Protein AF-A0A927D058-F1 (afdb_monomer)

Secondary structure (DSSP, 8-state):
-HHHHHHHHHHS---SSGGGGHHHHHHHHHHHHHHHHHHHHHHHHHHHHHHHHHHHHHHHHHHHHH--

Organism: NCBI:txid2772559

Solvent-accessible surface area (backbone atoms only — not comparable to full-atom values): 3972 Å² total; per-residue (Å²): 110,69,70,62,51,54,60,48,51,70,73,67,63,73,70,88,55,71,72,74,48,50,64,57,53,51,52,50,48,54,53,51,51,51,50,54,51,50,54,54,51,52,55,55,52,49,53,58,51,50,53,52,50,54,51,53,52,50,51,53,52,55,52,54,62,72,76,105

Structure (mmCIF, N/CA/C/O backbone):
data_AF-A0A927D058-F1
#
_entry.id   AF-A0A927D058-F1
#
loop_
_atom_site.group_PDB
_atom_site.id
_atom_site.type_symbol
_atom_site.label_atom_id
_atom_site.label_alt_id
_atom_site.label_comp_id
_atom_site.label_asym_id
_atom_site.label_entity_id
_atom_site.label_seq_id
_atom_site.pdbx_PDB_ins_code
_atom_site.Cartn_x
_atom_site.Cartn_y
_atom_site.Cartn_z
_atom_site.occupancy
_atom_site.B_iso_or_equiv
_atom_site.auth_seq_id
_atom_site.auth_comp_id
_atom_site.auth_asym_id
_atom_site.auth_atom_id
_atom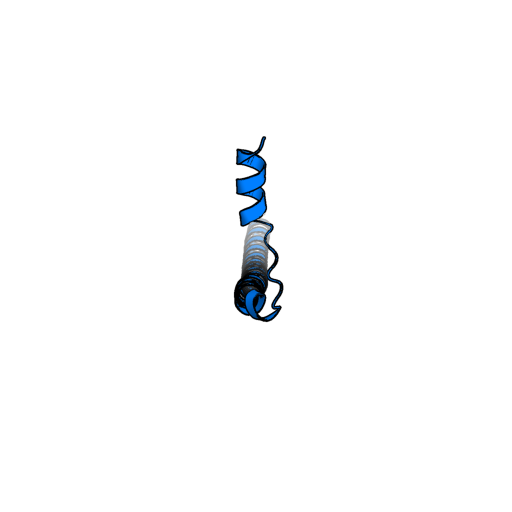_site.pdbx_PDB_model_num
ATOM 1 N N . MET A 1 1 ? -12.503 3.361 -40.356 1.00 59.16 1 MET A N 1
ATOM 2 C CA . MET A 1 1 ? -11.889 2.086 -39.911 1.00 59.16 1 MET A CA 1
ATOM 3 C C . MET A 1 1 ? -10.358 2.147 -39.821 1.00 59.16 1 MET A C 1
ATOM 5 O O . MET A 1 1 ? -9.834 1.806 -38.773 1.00 59.16 1 MET A O 1
ATOM 9 N N . LYS A 1 2 ? -9.632 2.661 -40.832 1.00 56.31 2 LYS A N 1
ATOM 10 C CA . LYS A 1 2 ? -8.155 2.822 -40.790 1.00 56.31 2 LYS A CA 1
ATOM 11 C C . LYS A 1 2 ? -7.632 3.730 -39.661 1.00 56.31 2 LYS A C 1
ATOM 13 O O . LYS A 1 2 ? -6.645 3.395 -39.028 1.00 56.31 2 LYS A O 1
ATOM 18 N N . LEU A 1 3 ? -8.332 4.824 -39.348 1.00 63.41 3 LEU A N 1
ATOM 19 C CA . LEU A 1 3 ? -7.953 5.725 -38.243 1.00 63.41 3 LEU A CA 1
ATOM 20 C C . LEU A 1 3 ? -8.031 5.047 -36.864 1.00 63.41 3 LEU A C 1
ATOM 22 O O . LEU A 1 3 ? -7.169 5.263 -36.021 1.00 63.41 3 LEU A O 1
ATOM 26 N N . LEU A 1 4 ? -9.029 4.182 -36.663 1.00 65.62 4 LEU A N 1
ATOM 27 C CA . LEU A 1 4 ? -9.212 3.422 -35.423 1.00 65.62 4 LEU A CA 1
ATOM 28 C C . LEU A 1 4 ? -8.150 2.31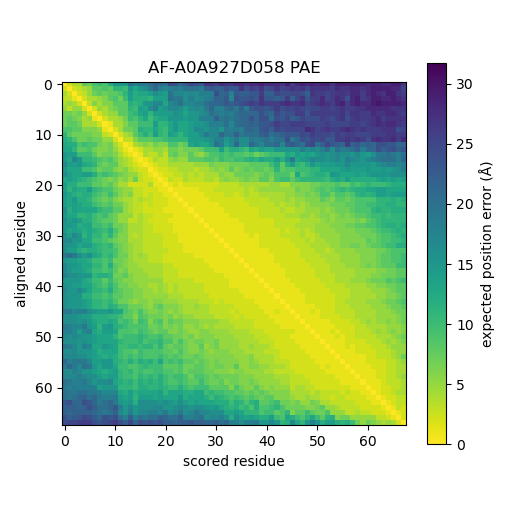4 -35.296 1.00 65.62 4 LEU A C 1
ATOM 30 O O . LEU A 1 4 ? -7.623 2.081 -34.216 1.00 65.62 4 LEU A O 1
ATOM 34 N N . SER A 1 5 ? -7.775 1.697 -36.424 1.00 66.00 5 SER A N 1
ATOM 3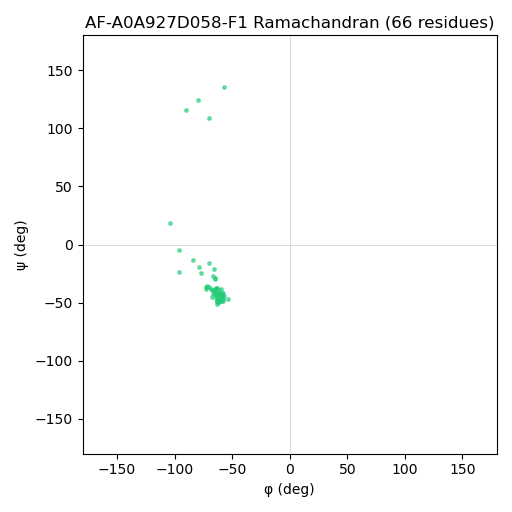5 C CA . SER A 1 5 ? -6.691 0.709 -36.496 1.00 66.00 5 SER A CA 1
ATOM 36 C C . SER A 1 5 ? -5.311 1.320 -36.226 1.00 66.00 5 SER A C 1
ATOM 38 O O . SER A 1 5 ? -4.505 0.702 -35.538 1.00 66.00 5 SER A O 1
ATOM 40 N N . ASN A 1 6 ? -5.039 2.535 -36.714 1.00 63.34 6 ASN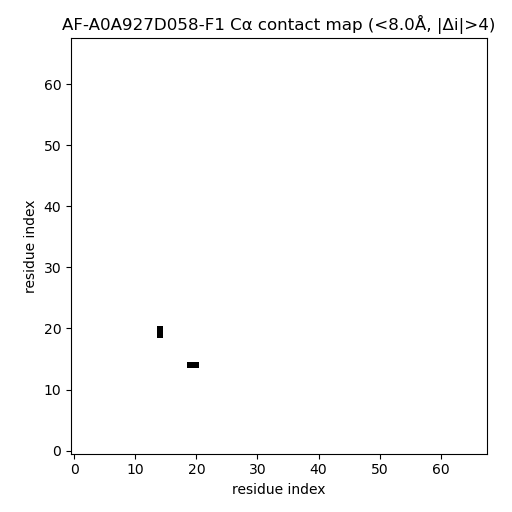 A N 1
ATOM 41 C CA . ASN A 1 6 ? -3.772 3.230 -36.460 1.00 63.34 6 ASN A CA 1
ATOM 42 C C . ASN A 1 6 ? -3.650 3.686 -34.998 1.00 63.34 6 ASN A C 1
ATOM 44 O O . ASN A 1 6 ? -2.568 3.605 -34.425 1.00 63.34 6 ASN A O 1
ATOM 48 N N . ALA A 1 7 ? -4.756 4.119 -34.385 1.00 65.94 7 ALA A N 1
ATOM 49 C CA . ALA A 1 7 ? -4.785 4.487 -32.970 1.00 65.94 7 ALA A CA 1
ATOM 50 C C . ALA A 1 7 ? -4.535 3.277 -32.050 1.00 65.94 7 ALA A C 1
ATOM 52 O O . ALA A 1 7 ? -3.780 3.379 -31.088 1.00 65.94 7 ALA A O 1
ATOM 53 N N . LEU A 1 8 ? -5.119 2.115 -32.369 1.00 66.25 8 LEU A N 1
ATOM 54 C CA . LEU A 1 8 ? -4.893 0.875 -31.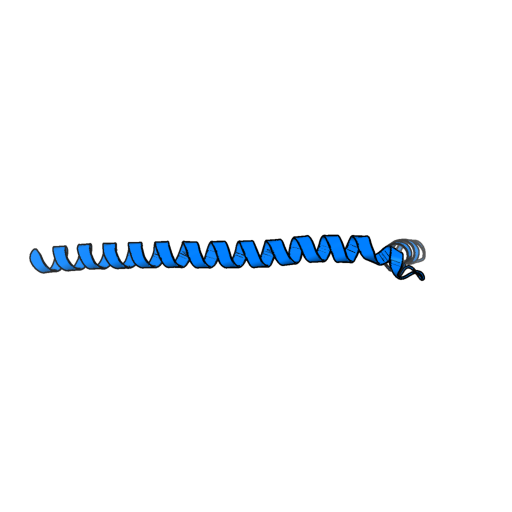617 1.00 66.25 8 LEU A CA 1
ATOM 55 C C . LEU A 1 8 ? -3.490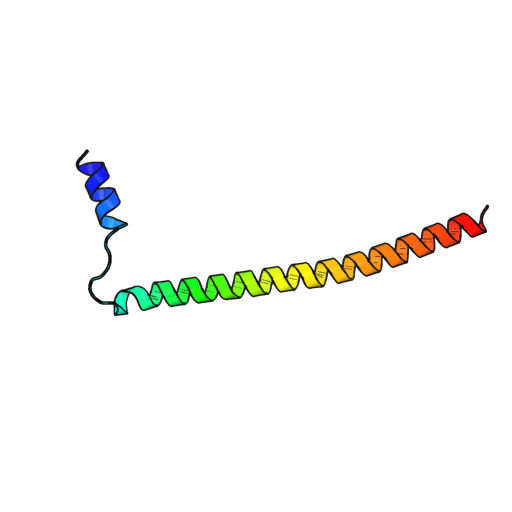 0.291 -31.851 1.00 66.25 8 LEU A C 1
ATOM 57 O O . LEU A 1 8 ? -2.883 -0.216 -30.911 1.00 66.25 8 LEU A O 1
ATOM 61 N N . GLY A 1 9 ? -2.948 0.402 -33.069 1.00 65.19 9 GLY A N 1
ATOM 62 C CA . GLY A 1 9 ? -1.612 -0.092 -33.419 1.00 65.19 9 GLY A CA 1
ATOM 63 C C . GLY A 1 9 ? -0.466 0.614 -32.687 1.00 65.19 9 GLY A C 1
ATOM 64 O O . GLY A 1 9 ? 0.549 -0.015 -32.417 1.00 65.19 9 GLY A O 1
ATOM 65 N N . MET A 1 10 ? -0.640 1.884 -32.301 1.00 60.69 10 MET A N 1
ATOM 66 C CA . MET A 1 10 ? 0.334 2.594 -31.458 1.00 60.69 10 MET A CA 1
ATOM 67 C C . MET A 1 10 ? 0.265 2.192 -29.976 1.00 60.69 10 MET A C 1
ATOM 69 O O . MET A 1 10 ? 1.257 2.334 -29.271 1.00 60.69 10 MET A O 1
ATOM 73 N N . PHE A 1 11 ? -0.877 1.687 -29.492 1.00 60.69 11 PHE A N 1
ATOM 74 C CA . PHE A 1 11 ? -1.067 1.313 -28.080 1.00 60.69 11 PHE A CA 1
ATOM 75 C C . PHE A 1 11 ? -0.826 -0.184 -27.809 1.00 60.69 11 PHE A C 1
ATOM 77 O O . PHE A 1 11 ? -0.508 -0.569 -26.688 1.00 60.69 11 PHE A O 1
ATOM 84 N N . LEU A 1 12 ? -0.963 -1.030 -28.835 1.00 71.69 12 LEU A N 1
ATOM 85 C CA . LEU A 1 12 ? -0.673 -2.471 -28.803 1.00 71.69 12 LEU A CA 1
ATOM 86 C C . LEU A 1 12 ? 0.655 -2.821 -29.499 1.00 71.69 12 LEU A C 1
ATOM 88 O O . LEU A 1 12 ? 0.869 -3.978 -29.861 1.00 71.69 12 LEU A O 1
ATOM 92 N N . TYR A 1 13 ? 1.543 -1.841 -29.706 1.00 68.44 13 TYR A N 1
ATOM 93 C CA . TYR A 1 13 ? 2.908 -2.124 -30.141 1.00 68.44 13 TYR A CA 1
ATOM 94 C C . TYR A 1 13 ? 3.661 -2.785 -28.989 1.00 68.44 13 TYR A C 1
ATOM 96 O O . TYR A 1 13 ? 3.960 -2.163 -27.969 1.00 68.44 13 TYR A O 1
ATOM 104 N N . PHE A 1 14 ? 3.931 -4.072 -29.152 1.00 72.50 14 PHE A N 1
ATOM 105 C CA . PHE A 1 14 ? 4.747 -4.836 -28.230 1.00 72.50 14 PHE A CA 1
ATOM 106 C C . PHE A 1 14 ? 6.195 -4.744 -28.698 1.00 72.50 14 PHE A C 1
ATOM 108 O O . PHE A 1 14 ? 6.482 -5.248 -29.786 1.00 72.50 14 PHE A O 1
ATOM 115 N N . PRO A 1 15 ? 7.109 -4.137 -27.919 1.00 79.50 15 PRO A N 1
ATOM 116 C CA . PRO A 1 15 ? 8.505 -4.131 -28.305 1.00 79.50 15 PRO A CA 1
ATOM 117 C C . PRO A 1 15 ? 9.036 -5.554 -28.483 1.00 79.50 15 PRO A C 1
ATOM 119 O O . PRO A 1 15 ? 8.746 -6.455 -27.680 1.00 79.50 15 PRO A O 1
ATOM 122 N N . GLU A 1 16 ? 9.781 -5.751 -29.570 1.00 81.44 16 GLU A N 1
ATOM 123 C CA . GLU A 1 16 ? 10.444 -7.015 -29.891 1.00 81.44 16 GLU A CA 1
ATOM 124 C C . GLU A 1 16 ? 11.584 -7.286 -28.898 1.00 81.44 16 GLU A C 1
ATOM 126 O O . GLU A 1 16 ? 11.729 -8.414 -28.416 1.00 81.44 16 GLU A O 1
ATOM 131 N N . ASP A 1 17 ? 12.320 -6.238 -28.503 1.00 84.94 17 ASP A N 1
ATOM 132 C CA . ASP A 1 17 ? 13.336 -6.302 -27.454 1.00 84.94 17 ASP A CA 1
ATOM 133 C C . ASP A 1 17 ? 12.691 -6.243 -26.060 1.00 84.94 17 ASP A C 1
ATOM 135 O O . ASP A 1 17 ? 11.966 -5.315 -25.691 1.00 84.94 17 ASP A O 1
ATOM 139 N N . LYS A 1 18 ? 12.981 -7.254 -25.237 1.00 81.56 18 LYS A N 1
ATOM 140 C CA . LYS A 1 18 ? 12.443 -7.367 -23.876 1.00 81.56 18 LYS A CA 1
ATOM 141 C C . LYS A 1 18 ? 12.940 -6.265 -22.937 1.00 81.56 18 LYS A C 1
ATOM 143 O O . LYS A 1 18 ? 12.283 -5.976 -21.936 1.00 81.56 18 LYS A O 1
ATOM 148 N N . SER A 1 19 ? 14.055 -5.629 -23.270 1.00 88.38 19 SER A N 1
ATOM 149 C CA . SER A 1 19 ? 14.662 -4.551 -22.491 1.00 88.38 19 SER A CA 1
ATOM 150 C C . SER A 1 19 ? 13.771 -3.308 -22.435 1.00 88.38 19 SER A C 1
ATOM 152 O O . SER A 1 19 ? 13.745 -2.609 -21.423 1.00 88.38 19 SER A O 1
ATOM 154 N N . GLU A 1 20 ? 12.959 -3.070 -23.465 1.00 87.62 20 GLU A N 1
ATOM 155 C CA . GLU A 1 20 ? 12.041 -1.927 -23.516 1.00 87.62 20 GLU A CA 1
ATOM 156 C C . GLU A 1 20 ? 10.863 -2.048 -22.527 1.00 87.62 20 GLU A C 1
ATOM 158 O O . GLU A 1 20 ? 10.238 -1.044 -22.189 1.00 87.62 20 GLU A O 1
ATOM 163 N N . TYR A 1 21 ? 10.586 -3.240 -21.975 1.00 88.81 21 TYR A N 1
ATOM 164 C CA . TYR A 1 21 ? 9.579 -3.421 -20.916 1.00 88.81 21 TYR A CA 1
ATOM 165 C C . TYR A 1 21 ? 10.111 -3.138 -19.505 1.00 88.81 21 TYR A C 1
ATOM 167 O O . TYR A 1 21 ? 9.315 -3.020 -18.569 1.00 88.81 21 TYR A O 1
ATOM 175 N N . ILE A 1 22 ? 11.432 -3.028 -19.318 1.00 91.25 22 ILE A N 1
ATOM 176 C CA . ILE A 1 22 ? 12.050 -2.814 -17.999 1.00 91.25 22 ILE A CA 1
ATOM 177 C C . ILE A 1 22 ? 11.453 -1.587 -17.284 1.00 91.25 22 ILE A C 1
ATOM 179 O O . ILE A 1 22 ? 11.055 -1.727 -16.123 1.00 91.25 22 ILE A O 1
ATOM 183 N N . PRO A 1 23 ? 11.292 -0.416 -17.937 1.00 92.19 23 PRO A N 1
ATOM 184 C CA . PRO A 1 23 ? 10.675 0.745 -17.300 1.00 92.19 23 PRO A CA 1
ATOM 185 C C . PRO A 1 23 ? 9.245 0.469 -16.817 1.00 92.19 23 PRO A C 1
ATOM 187 O O . PRO A 1 23 ? 8.897 0.832 -15.695 1.00 92.19 23 PRO A O 1
ATOM 190 N N . ALA A 1 24 ? 8.434 -0.235 -17.616 1.00 91.88 24 ALA A N 1
ATOM 191 C CA . ALA A 1 24 ? 7.057 -0.573 -17.258 1.00 91.88 24 ALA A CA 1
ATOM 192 C C . ALA A 1 24 ? 6.992 -1.497 -16.031 1.00 91.88 24 ALA A C 1
ATOM 194 O O . ALA A 1 24 ? 6.186 -1.268 -15.127 1.00 91.88 24 ALA A O 1
ATOM 195 N N . VAL A 1 25 ? 7.870 -2.503 -15.959 1.00 93.88 25 VAL A N 1
ATOM 196 C CA . VAL A 1 25 ? 7.947 -3.418 -14.808 1.00 93.88 25 VAL A CA 1
ATOM 197 C C . VAL A 1 25 ? 8.383 -2.677 -13.547 1.00 93.88 25 VAL A C 1
ATOM 199 O O . VAL A 1 25 ? 7.818 -2.918 -12.478 1.00 93.88 25 VAL A O 1
ATOM 202 N N . ILE A 1 26 ? 9.334 -1.746 -13.652 1.00 96.44 26 ILE A N 1
ATOM 203 C CA . ILE A 1 26 ? 9.775 -0.920 -12.520 1.00 96.44 26 ILE A CA 1
ATOM 204 C C . ILE A 1 26 ? 8.619 -0.053 -12.016 1.00 96.44 26 ILE A C 1
ATOM 206 O O . ILE A 1 26 ? 8.303 -0.091 -10.826 1.00 96.44 26 ILE A O 1
ATOM 210 N N . SER A 1 27 ? 7.945 0.682 -12.907 1.00 95.94 27 SER A N 1
ATOM 211 C CA . SER A 1 27 ? 6.800 1.519 -12.536 1.00 95.94 27 SER A CA 1
ATOM 212 C C . SER A 1 27 ? 5.689 0.697 -11.886 1.00 95.94 27 SER A C 1
ATOM 214 O O . SER A 1 27 ? 5.225 1.046 -10.800 1.00 95.94 27 SER A O 1
ATOM 216 N N . LEU A 1 28 ? 5.306 -0.427 -12.499 1.00 96.25 28 LEU A N 1
ATOM 217 C CA . LEU A 1 28 ? 4.288 -1.323 -11.956 1.00 96.25 28 LEU A CA 1
ATOM 218 C C . LEU A 1 28 ? 4.679 -1.832 -10.567 1.00 96.25 28 LEU A C 1
ATOM 220 O O . LEU A 1 28 ? 3.853 -1.824 -9.658 1.00 96.25 28 LEU A O 1
ATOM 224 N N . SER A 1 29 ? 5.938 -2.231 -10.389 1.00 97.81 29 SER A N 1
ATOM 225 C CA . SER A 1 29 ? 6.443 -2.736 -9.112 1.00 97.81 29 SER A CA 1
ATOM 226 C C . SER A 1 29 ? 6.366 -1.672 -8.019 1.00 97.81 29 SER A C 1
ATOM 228 O O . SER A 1 29 ? 5.897 -1.963 -6.921 1.00 97.81 29 SER A O 1
ATOM 230 N N . ILE A 1 30 ? 6.752 -0.427 -8.316 1.00 98.19 30 ILE A N 1
ATOM 231 C CA . ILE A 1 30 ? 6.670 0.685 -7.358 1.00 98.19 30 ILE A CA 1
ATOM 232 C C . ILE A 1 30 ? 5.217 0.927 -6.941 1.00 98.19 30 ILE A C 1
ATOM 234 O O . ILE A 1 30 ? 4.925 0.978 -5.745 1.00 98.19 30 ILE A O 1
ATOM 238 N N . PHE A 1 31 ? 4.294 1.028 -7.902 1.00 98.00 31 PHE A N 1
ATOM 239 C CA . PHE A 1 31 ? 2.878 1.249 -7.601 1.00 98.00 31 PHE A CA 1
ATOM 240 C C . PHE A 1 31 ? 2.250 0.081 -6.844 1.00 98.00 31 PHE A C 1
ATOM 242 O O . PHE A 1 31 ? 1.492 0.300 -5.899 1.00 98.00 31 PHE A O 1
ATOM 249 N N . LEU A 1 32 ? 2.584 -1.154 -7.214 1.00 98.06 32 LEU A N 1
ATOM 250 C CA . LEU A 1 32 ? 2.085 -2.348 -6.546 1.00 98.06 32 LEU A CA 1
ATOM 251 C C . LEU A 1 32 ? 2.556 -2.401 -5.090 1.00 98.06 32 LEU A C 1
ATOM 253 O O . LEU A 1 32 ? 1.747 -2.607 -4.184 1.00 98.06 32 LEU A O 1
ATOM 257 N N . LEU A 1 33 ? 3.849 -2.166 -4.853 1.00 98.38 33 LEU A N 1
ATOM 258 C CA . LEU A 1 33 ? 4.404 -2.103 -3.505 1.00 98.38 33 LEU A CA 1
ATOM 259 C C . LEU A 1 33 ? 3.733 -0.989 -2.701 1.00 98.38 33 LEU A C 1
ATOM 261 O O . LEU A 1 33 ? 3.253 -1.246 -1.596 1.00 98.38 33 LEU A O 1
ATOM 265 N N . ALA A 1 34 ? 3.624 0.216 -3.263 1.00 98.25 34 ALA A N 1
ATOM 266 C CA . ALA A 1 34 ? 2.960 1.341 -2.614 1.00 98.25 34 ALA A CA 1
ATOM 267 C C . ALA A 1 34 ? 1.501 1.018 -2.249 1.00 98.25 34 ALA A C 1
ATOM 269 O O . ALA A 1 34 ? 1.084 1.270 -1.121 1.00 98.25 34 ALA A O 1
ATOM 270 N N . ALA A 1 35 ? 0.736 0.397 -3.151 1.00 98.12 35 ALA A N 1
ATOM 271 C CA . ALA A 1 35 ? -0.643 -0.005 -2.891 1.00 98.12 35 ALA A CA 1
ATOM 272 C C . ALA A 1 35 ? -0.740 -1.021 -1.741 1.00 98.12 35 ALA A C 1
ATOM 274 O O . ALA A 1 35 ? -1.559 -0.854 -0.834 1.00 98.12 35 ALA A O 1
ATOM 275 N N . ILE A 1 36 ? 0.131 -2.036 -1.728 1.00 98.12 36 ILE A N 1
ATOM 276 C CA . ILE A 1 36 ? 0.188 -3.034 -0.650 1.00 98.12 36 ILE A CA 1
ATOM 277 C C . ILE A 1 36 ? 0.527 -2.366 0.688 1.00 98.12 36 ILE A C 1
ATOM 279 O O . ILE A 1 36 ? -0.120 -2.650 1.703 1.00 98.12 36 ILE A O 1
ATOM 283 N N . PHE A 1 37 ? 1.521 -1.474 0.709 1.00 98.25 37 PHE A N 1
ATOM 284 C CA . PHE A 1 37 ? 1.918 -0.754 1.918 1.00 98.25 37 PHE A CA 1
ATOM 285 C C . PHE A 1 37 ? 0.798 0.146 2.435 1.00 98.25 37 PHE A C 1
ATOM 287 O O . PHE A 1 37 ? 0.453 0.058 3.615 1.00 98.25 37 PHE A O 1
ATOM 294 N N . THR A 1 38 ? 0.184 0.944 1.564 1.00 98.00 38 THR A N 1
ATOM 295 C CA . THR A 1 38 ? -0.927 1.832 1.915 1.00 98.00 38 THR A CA 1
ATOM 296 C C . THR A 1 38 ? -2.118 1.047 2.455 1.00 98.00 38 THR A C 1
ATOM 298 O O . THR A 1 38 ? -2.619 1.367 3.532 1.00 98.00 38 THR A O 1
ATOM 301 N N . MET A 1 39 ? -2.527 -0.036 1.786 1.00 97.38 39 MET A N 1
ATOM 302 C CA . MET A 1 39 ? -3.613 -0.896 2.269 1.00 97.38 39 MET A CA 1
ATOM 303 C C . MET A 1 39 ? -3.314 -1.458 3.661 1.00 97.38 39 MET A C 1
ATOM 305 O O . MET A 1 39 ? -4.145 -1.380 4.569 1.00 97.38 39 MET A O 1
ATOM 309 N N . ARG A 1 40 ? -2.098 -1.977 3.877 1.00 97.06 40 ARG A N 1
ATOM 310 C CA . ARG A 1 40 ? -1.690 -2.492 5.193 1.00 97.06 40 ARG A CA 1
ATOM 311 C C . ARG A 1 40 ? -1.652 -1.404 6.262 1.00 97.06 40 ARG A C 1
ATOM 313 O O . ARG A 1 40 ? -2.024 -1.677 7.405 1.00 97.06 40 ARG A O 1
ATOM 320 N N . TYR A 1 41 ? -1.207 -0.200 5.914 1.00 97.69 41 TYR A N 1
ATOM 321 C CA . TYR A 1 41 ? -1.177 0.942 6.820 1.00 97.69 41 TYR A CA 1
ATOM 322 C C . TYR A 1 41 ? -2.591 1.339 7.263 1.00 97.69 41 TYR A C 1
ATOM 324 O O . TYR A 1 41 ? -2.857 1.410 8.465 1.00 97.69 41 TYR A O 1
ATOM 332 N N . ILE A 1 42 ? -3.518 1.492 6.311 1.00 97.31 42 ILE A N 1
ATOM 333 C CA . ILE A 1 42 ? -4.914 1.862 6.579 1.00 97.31 42 ILE A CA 1
ATOM 334 C C . ILE A 1 42 ? -5.593 0.823 7.476 1.00 97.31 42 ILE A C 1
ATOM 336 O O . ILE A 1 42 ? -6.167 1.185 8.502 1.00 97.31 42 ILE A O 1
ATOM 340 N N . VAL A 1 43 ? -5.478 -0.472 7.155 1.00 96.44 43 VAL A N 1
ATOM 341 C CA . VAL A 1 43 ? -6.097 -1.548 7.952 1.00 96.44 43 VAL A CA 1
ATOM 342 C C . VAL A 1 43 ? -5.565 -1.558 9.386 1.00 96.44 43 VAL A C 1
ATOM 344 O O . VAL A 1 43 ? -6.334 -1.693 10.338 1.00 96.44 43 VAL A O 1
ATOM 347 N N . ARG A 1 44 ? -4.250 -1.392 9.571 1.00 96.19 44 ARG A N 1
ATOM 3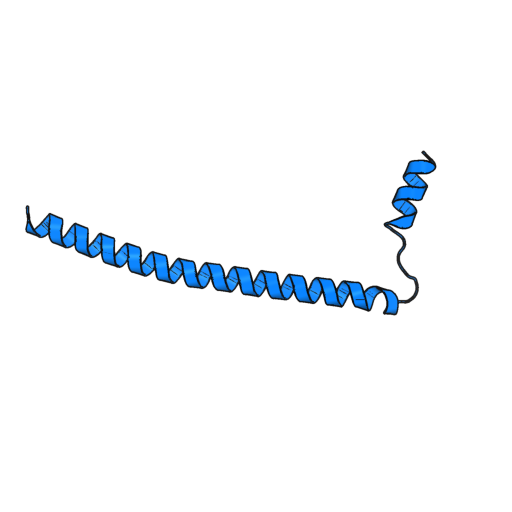48 C CA . ARG A 1 44 ? -3.650 -1.331 10.912 1.00 96.19 44 ARG A CA 1
ATOM 349 C C . ARG A 1 44 ? -4.138 -0.128 11.705 1.00 96.19 44 ARG A C 1
ATOM 351 O O . ARG A 1 44 ? -4.419 -0.262 12.894 1.00 96.19 44 ARG A O 1
ATOM 358 N N . HIS A 1 45 ? -4.219 1.034 11.067 1.00 96.25 45 HIS A N 1
ATOM 359 C CA . HIS A 1 45 ? -4.700 2.239 11.725 1.00 96.25 45 HIS A CA 1
ATOM 360 C C . HIS A 1 45 ? -6.184 2.114 12.095 1.00 96.25 45 HIS A C 1
ATOM 362 O O . HIS A 1 45 ? -6.557 2.424 13.223 1.00 96.25 45 HIS A O 1
ATOM 368 N N . SER A 1 46 ? -7.008 1.573 11.195 1.00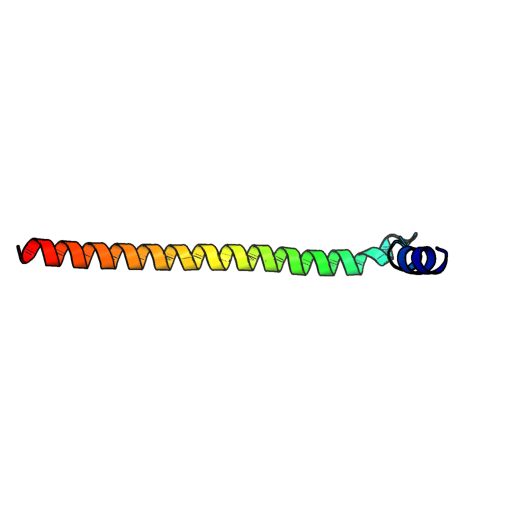 94.94 46 SER A N 1
ATOM 369 C CA . SER A 1 46 ? -8.437 1.338 11.425 1.00 94.94 46 SER A CA 1
ATOM 370 C C . SER A 1 46 ? -8.689 0.426 12.631 1.00 94.94 46 SER A C 1
ATOM 372 O O . SER A 1 46 ? -9.447 0.809 13.518 1.00 94.94 46 SER A O 1
ATOM 374 N N . LYS A 1 47 ? -7.970 -0.699 12.750 1.00 95.56 47 LYS A N 1
ATOM 375 C CA . LYS A 1 47 ? -8.091 -1.607 13.908 1.00 95.56 47 LYS A CA 1
ATOM 376 C C . LYS A 1 47 ? -7.793 -0.920 15.242 1.00 95.56 47 LYS A C 1
ATOM 378 O O . LYS A 1 47 ? -8.521 -1.105 16.210 1.00 95.56 47 LYS A O 1
ATOM 383 N N . LYS A 1 48 ? -6.757 -0.073 15.289 1.00 93.94 48 LYS A N 1
ATOM 384 C CA . LYS A 1 48 ? -6.430 0.697 16.502 1.00 93.94 48 LYS A CA 1
ATOM 385 C C . LYS A 1 48 ? -7.542 1.674 16.885 1.00 93.94 48 LYS A C 1
ATOM 387 O O . LYS A 1 48 ? -7.777 1.892 18.069 1.00 93.94 48 LYS A O 1
ATOM 392 N N . GLN A 1 49 ? -8.197 2.289 15.901 1.00 94.25 49 GLN A N 1
ATOM 393 C CA . GLN A 1 49 ? -9.313 3.199 16.159 1.00 94.25 49 GLN A CA 1
ATOM 394 C C . GLN A 1 49 ? -10.566 2.437 16.603 1.00 94.2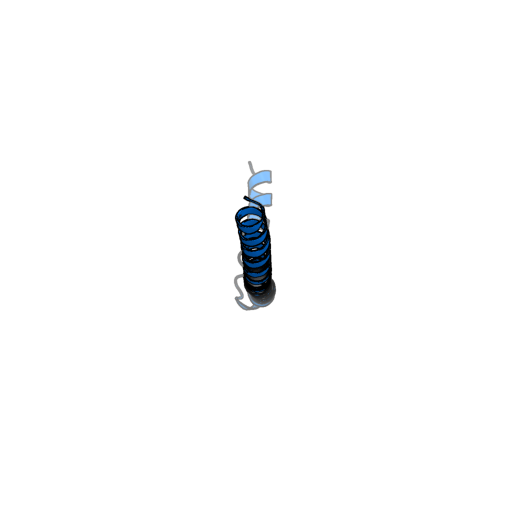5 49 GLN A C 1
ATOM 396 O O . GLN A 1 49 ? -11.245 2.870 17.530 1.00 94.25 49 GLN A O 1
ATOM 401 N N . GLU A 1 50 ? -10.825 1.271 16.011 1.00 95.12 50 GLU A N 1
ATOM 402 C CA . GLU A 1 50 ? -11.923 0.387 16.406 1.00 95.12 50 GLU A CA 1
ATOM 403 C C . GLU A 1 50 ? -11.792 -0.066 17.868 1.00 95.12 50 GLU A C 1
ATOM 405 O O . GLU A 1 50 ? -12.758 -0.009 18.628 1.00 95.12 50 GLU A O 1
ATOM 410 N N . GLU A 1 51 ? -10.594 -0.470 18.299 1.00 95.31 51 GLU A N 1
ATOM 411 C CA . GLU A 1 51 ? -10.341 -0.860 19.692 1.00 95.31 51 GLU A CA 1
ATOM 412 C C . GLU A 1 51 ? -10.607 0.287 20.674 1.00 95.31 51 GLU A C 1
ATOM 414 O O . GLU A 1 51 ? -11.266 0.080 21.696 1.00 95.31 51 GLU A O 1
ATOM 419 N N . LYS A 1 52 ? -10.155 1.504 20.349 1.00 93.56 52 LYS A N 1
ATOM 420 C CA . LYS A 1 52 ? -10.410 2.699 21.168 1.00 93.56 52 LYS A CA 1
ATOM 421 C C . LYS A 1 52 ? -11.901 3.027 21.251 1.00 93.56 52 LYS A C 1
ATOM 423 O O . LYS A 1 52 ? -12.402 3.301 22.339 1.00 93.56 52 LYS A O 1
ATOM 428 N N . ALA A 1 53 ? -12.617 2.954 20.129 1.00 94.19 53 ALA A N 1
ATOM 429 C CA . ALA A 1 53 ? -14.060 3.178 20.093 1.00 94.19 53 ALA A CA 1
ATOM 430 C C . ALA A 1 53 ? -14.813 2.153 20.960 1.00 94.19 53 ALA A C 1
ATOM 432 O O . ALA A 1 53 ? -15.648 2.534 21.778 1.00 94.19 53 ALA A O 1
ATOM 433 N N . LYS A 1 54 ? -14.448 0.865 20.872 1.00 94.75 54 LYS A N 1
ATOM 434 C CA . LYS A 1 54 ? -15.034 -0.197 21.708 1.00 94.75 54 LYS A CA 1
ATOM 435 C C . LYS A 1 54 ? -14.785 0.018 23.201 1.00 94.75 54 LYS A C 1
ATOM 437 O O . LYS A 1 54 ? -15.658 -0.283 24.013 1.00 94.75 54 LYS A O 1
ATOM 442 N N . GLN A 1 55 ? -13.600 0.492 23.588 1.00 94.38 55 GLN A N 1
ATOM 443 C CA . GLN A 1 55 ? -13.308 0.820 24.989 1.00 94.38 55 GLN A CA 1
ATOM 444 C C . GLN A 1 55 ? -14.194 1.971 25.476 1.00 94.38 55 GLN A C 1
ATOM 446 O O . GLN A 1 55 ? -14.829 1.851 26.522 1.00 94.38 55 GLN A O 1
ATOM 451 N N . PHE A 1 56 ? -14.316 3.029 24.674 1.00 94.62 56 PHE A N 1
ATOM 452 C CA . PHE A 1 56 ? -15.162 4.175 24.992 1.00 94.62 56 PHE A CA 1
ATOM 453 C C . PHE A 1 56 ? -16.648 3.798 25.129 1.00 94.62 56 PHE A C 1
ATOM 455 O O . PHE A 1 56 ? -17.296 4.173 26.107 1.00 94.62 56 PHE A O 1
ATOM 462 N N . GLU A 1 57 ? -17.187 2.982 24.217 1.00 93.88 57 GLU A N 1
ATOM 463 C CA . GLU A 1 57 ? -18.560 2.465 24.326 1.00 93.88 57 GLU A CA 1
ATOM 464 C C . GLU A 1 57 ? -18.778 1.653 25.609 1.00 93.88 57 GLU A C 1
ATOM 466 O O . GLU A 1 57 ? -19.786 1.836 26.299 1.00 93.88 57 GLU A O 1
ATOM 471 N N . LYS A 1 58 ? -17.826 0.781 25.971 1.00 94.56 58 LYS A N 1
ATOM 472 C CA . LYS A 1 58 ? -17.898 0.004 27.219 1.00 94.56 58 LYS A CA 1
ATOM 473 C C . LYS A 1 58 ? -17.929 0.907 28.448 1.00 94.56 58 LYS A C 1
ATOM 475 O O . LYS A 1 58 ? -18.710 0.650 29.366 1.00 94.56 58 LYS A O 1
ATOM 480 N N . GLU A 1 59 ? -17.119 1.963 28.475 1.00 93.38 59 GLU A N 1
ATOM 481 C CA . GLU A 1 59 ? -17.122 2.929 29.575 1.00 93.38 59 GLU A CA 1
ATOM 482 C C . GLU A 1 59 ? -18.477 3.632 29.700 1.00 93.38 59 GLU A C 1
ATOM 484 O O . GLU A 1 59 ? -19.041 3.669 30.797 1.00 93.38 59 GLU A O 1
ATOM 489 N N . LEU A 1 60 ? -19.042 4.115 28.589 1.00 94.50 60 LEU A N 1
ATOM 490 C CA . LEU A 1 60 ? -20.357 4.762 28.565 1.00 94.50 60 LEU A CA 1
ATOM 491 C C . LEU A 1 60 ? -21.473 3.831 29.054 1.00 94.50 60 LEU A C 1
ATOM 493 O O . LEU A 1 60 ? -22.285 4.229 29.893 1.00 94.50 60 LEU A O 1
ATOM 497 N N . LEU A 1 61 ? -21.489 2.578 28.590 1.00 94.38 61 LEU A N 1
ATOM 498 C CA . LEU A 1 61 ? -22.453 1.567 29.038 1.00 94.38 61 LEU A CA 1
ATOM 499 C C . LEU A 1 61 ? -22.302 1.263 30.533 1.00 94.38 61 LEU A C 1
ATOM 501 O O . LEU A 1 61 ? -23.302 1.166 31.246 1.00 94.38 61 LEU A O 1
ATOM 505 N N . SER A 1 62 ? -21.064 1.163 31.027 1.00 91.31 62 SER A N 1
ATOM 506 C CA . SER A 1 62 ? -20.801 0.921 32.450 1.00 91.31 62 SER A CA 1
ATOM 507 C C . SER A 1 62 ? -21.263 2.086 33.330 1.00 91.31 62 SER A C 1
ATOM 509 O O . SER A 1 62 ? -21.834 1.857 34.396 1.00 91.31 62 SER A O 1
ATOM 511 N N . LYS A 1 63 ? -21.086 3.334 32.871 1.00 88.69 63 LYS A N 1
ATOM 512 C CA . LYS A 1 63 ? -21.580 4.531 33.563 1.00 88.69 63 LYS A CA 1
ATOM 513 C C . LYS A 1 63 ? -23.104 4.586 33.554 1.00 88.69 63 LYS A C 1
ATOM 515 O O . LYS A 1 63 ? -23.693 4.818 34.603 1.00 88.69 63 LYS A O 1
ATOM 520 N N . LYS A 1 64 ? -23.746 4.310 32.412 1.00 87.31 64 LYS A N 1
ATOM 521 C CA . LYS A 1 64 ? -25.213 4.270 32.303 1.00 87.31 64 LYS A CA 1
ATOM 522 C C . LYS A 1 64 ? -25.825 3.238 33.252 1.00 87.31 64 LYS A C 1
ATOM 524 O O . LYS A 1 64 ? -26.788 3.556 33.936 1.00 87.31 64 LYS A O 1
ATOM 529 N N . LYS A 1 65 ? -25.236 2.039 33.341 1.00 80.12 65 LYS A N 1
ATOM 530 C CA . LYS A 1 65 ? -25.705 0.970 34.238 1.00 80.12 65 LYS A CA 1
ATOM 531 C C . LYS A 1 65 ? -25.541 1.304 35.726 1.00 80.12 65 LYS A C 1
ATOM 533 O O . LYS A 1 65 ? -26.289 0.777 36.527 1.00 80.12 65 LYS A O 1
ATOM 538 N N . LYS A 1 66 ? -24.571 2.145 36.102 1.00 75.56 66 LYS A N 1
ATOM 539 C CA . LYS A 1 66 ? -24.385 2.604 37.493 1.00 75.56 66 LYS A CA 1
ATOM 540 C C . LYS A 1 66 ? -25.361 3.709 37.914 1.00 75.56 66 LYS A C 1
ATOM 542 O O . LYS A 1 66 ? -25.480 3.964 39.105 1.00 75.56 66 LYS A O 1
ATOM 547 N N . MET A 1 67 ? -25.970 4.408 36.955 1.00 68.44 67 MET A N 1
ATOM 548 C CA . MET A 1 67 ? -26.933 5.491 37.203 1.00 68.44 67 MET A CA 1
ATOM 549 C C . MET A 1 67 ? -28.396 5.021 37.150 1.00 68.44 67 MET A C 1
ATOM 551 O O . MET A 1 67 ? -29.289 5.826 37.402 1.00 68.44 67 MET A O 1
ATOM 555 N N . GLN A 1 68 ? -28.632 3.756 36.792 1.00 52.09 68 GLN A N 1
ATOM 556 C CA . GLN A 1 68 ? -29.913 3.059 36.934 1.00 52.09 68 GLN A CA 1
ATOM 557 C C . GLN A 1 68 ? -29.876 2.189 38.186 1.00 52.09 68 GLN A C 1
ATOM 559 O O . GLN A 1 68 ? -30.945 2.059 38.814 1.00 52.09 68 GLN A O 1
#

Sequence (68 aa):
MKLLSNALGMFLYFPEDKSEYIPAVISLSIFLLAAIFTMRYIVRHSKKQEEKAKQFEKELLSKKKKMQ

Foldseek 3Di:
DVVVVVVVCVVPDDDPDPVVCVVVVVVVVVVVVVVVVVVVVVVVVVVVVVVVVVVVVVVVVVVVVVVD

Mean predicted aligned error: 9.27 Å

Radius of gyration: 26.66 Å; Cα contacts (8 Å, |Δi|>4): 2; chains: 1; bounding box: 45×13×78 Å

pLDDT: mean 86.32, std 13.45, range [52.09, 98.38]